Protein AF-A0A4Q4M7H9-F1 (afdb_monomer)

Organism: NCBI:txid119927

Structure (mmCIF, N/CA/C/O backbone):
data_AF-A0A4Q4M7H9-F1
#
_entry.id   AF-A0A4Q4M7H9-F1
#
loop_
_atom_site.group_PDB
_atom_site.id
_atom_site.type_symbol
_atom_site.label_atom_id
_atom_site.label_alt_id
_atom_site.label_comp_id
_atom_site.label_asym_id
_atom_site.label_entity_id
_atom_site.label_seq_id
_atom_site.pdbx_PDB_ins_code
_atom_site.Cartn_x
_atom_site.Cartn_y
_atom_site.Cartn_z
_atom_site.occupancy
_atom_site.B_iso_or_equiv
_atom_site.auth_seq_id
_atom_site.auth_comp_id
_atom_site.auth_asym_id
_atom_site.auth_atom_id
_atom_site.pdbx_PDB_model_num
ATOM 1 N N . MET A 1 1 ? -14.848 0.482 -3.440 1.00 81.19 1 MET A N 1
ATOM 2 C CA . MET A 1 1 ? -14.790 -0.965 -3.094 1.00 81.19 1 MET A CA 1
ATOM 3 C C . MET A 1 1 ? -14.720 -1.160 -1.589 1.00 81.19 1 MET A C 1
ATOM 5 O O . MET A 1 1 ? -15.387 -2.053 -1.072 1.00 81.19 1 MET A O 1
ATOM 9 N N . PHE A 1 2 ? -13.939 -0.345 -0.880 1.00 91.81 2 PHE A N 1
ATOM 10 C CA . PHE A 1 2 ? -13.778 -0.453 0.567 1.00 91.81 2 PHE A CA 1
ATOM 11 C C . PHE A 1 2 ? -15.041 -0.084 1.351 1.00 91.81 2 PHE A C 1
ATOM 13 O O . PHE A 1 2 ? -15.296 -0.697 2.386 1.00 91.81 2 PHE A O 1
ATOM 20 N N . GLU A 1 3 ? -15.877 0.820 0.830 1.00 89.62 3 GLU A N 1
ATOM 21 C CA . GLU A 1 3 ? -17.154 1.214 1.446 1.00 89.62 3 GLU A CA 1
ATOM 22 C C . GLU A 1 3 ? -18.023 0.016 1.881 1.00 89.62 3 GLU A C 1
ATOM 24 O O . GLU A 1 3 ? -18.574 0.008 2.984 1.00 89.62 3 GLU A O 1
ATOM 29 N N . SER A 1 4 ? -18.090 -1.051 1.076 1.00 93.38 4 SER A N 1
ATOM 30 C CA . SER A 1 4 ? -18.868 -2.257 1.408 1.00 93.38 4 SER A CA 1
ATOM 31 C C . SER A 1 4 ? -18.351 -3.009 2.643 1.00 93.38 4 SER A C 1
ATOM 33 O O . SER A 1 4 ? -19.098 -3.771 3.256 1.00 93.38 4 SER A O 1
ATOM 35 N N . PHE A 1 5 ? -17.092 -2.792 3.028 1.00 94.56 5 PHE A N 1
ATOM 36 C CA . PHE A 1 5 ? -16.454 -3.399 4.197 1.00 94.56 5 PHE A CA 1
ATOM 37 C C . PHE A 1 5 ? -16.463 -2.490 5.424 1.00 94.56 5 PHE A C 1
ATOM 39 O O . PHE A 1 5 ? -16.087 -2.946 6.503 1.00 94.56 5 PHE A O 1
ATOM 46 N N . LYS A 1 6 ? -16.940 -1.245 5.314 1.00 94.38 6 LYS A N 1
ATOM 47 C CA . LYS A 1 6 ? -16.965 -0.277 6.420 1.00 94.38 6 LYS A CA 1
ATOM 48 C C . LYS A 1 6 ? -17.551 -0.829 7.733 1.00 94.38 6 LYS A C 1
ATOM 50 O O . LYS A 1 6 ? -16.949 -0.581 8.776 1.00 94.38 6 LYS A O 1
ATOM 55 N N . PRO A 1 7 ? -18.634 -1.641 7.738 1.00 97.38 7 PRO A N 1
ATOM 56 C CA . PRO A 1 7 ? -19.161 -2.223 8.979 1.00 97.38 7 PRO A CA 1
ATOM 57 C C . PRO A 1 7 ? -18.195 -3.170 9.707 1.00 97.38 7 PRO A C 1
ATOM 59 O O . PRO A 1 7 ? -18.335 -3.375 10.911 1.00 97.38 7 PRO A O 1
ATOM 62 N N . VAL A 1 8 ? -17.238 -3.766 8.991 1.00 97.31 8 VAL A N 1
ATOM 63 C CA . VAL A 1 8 ? -16.273 -4.739 9.528 1.00 97.31 8 VAL A CA 1
ATOM 64 C C . VAL A 1 8 ? -14.825 -4.251 9.471 1.00 97.31 8 VAL A C 1
ATOM 66 O O . VAL A 1 8 ? -13.948 -4.929 9.999 1.00 97.31 8 VAL A O 1
ATOM 69 N N . ALA A 1 9 ? -14.557 -3.082 8.885 1.00 97.75 9 ALA A N 1
ATOM 70 C CA . ALA A 1 9 ? -13.214 -2.526 8.731 1.00 97.75 9 ALA A CA 1
ATOM 71 C C . ALA A 1 9 ? -12.435 -2.425 10.062 1.00 97.75 9 ALA A C 1
ATOM 73 O O . ALA A 1 9 ? -11.275 -2.841 10.087 1.00 97.75 9 ALA A O 1
ATOM 74 N N . PRO A 1 10 ? -13.050 -2.044 11.205 1.00 98.00 10 PRO A N 1
ATOM 75 C CA . PRO A 1 10 ? -12.358 -2.054 12.497 1.00 98.00 10 PRO A CA 1
ATOM 76 C C . PRO A 1 10 ? -11.964 -3.450 13.009 1.00 98.00 10 PRO A C 1
ATOM 78 O O . PRO A 1 10 ? -11.195 -3.553 13.959 1.00 98.00 10 PRO A O 1
ATOM 81 N N . LEU A 1 11 ? -12.489 -4.538 12.440 1.00 98.31 11 LEU A N 1
ATOM 82 C CA . LEU A 1 11 ? -12.141 -5.911 12.838 1.00 98.31 11 LEU A CA 1
ATOM 83 C C . LEU A 1 11 ? -10.958 -6.473 12.030 1.00 98.31 11 LEU A C 1
ATOM 85 O O . LEU A 1 11 ? -10.405 -7.523 12.372 1.00 98.31 11 LEU A O 1
ATOM 89 N N . ILE A 1 12 ? -10.569 -5.789 10.954 1.00 98.12 12 ILE A N 1
ATOM 90 C CA . ILE A 1 12 ? -9.543 -6.242 10.020 1.00 98.12 12 ILE A CA 1
ATOM 91 C C . ILE A 1 12 ? -8.173 -5.777 10.510 1.00 98.12 12 ILE A C 1
ATOM 93 O O . ILE A 1 12 ? -7.913 -4.589 10.650 1.00 98.12 12 ILE A O 1
ATOM 97 N N . HIS A 1 13 ? -7.288 -6.746 10.743 1.00 98.12 13 HIS A N 1
ATOM 98 C CA . HIS A 1 13 ? -5.913 -6.507 11.193 1.00 98.12 13 HIS A CA 1
ATOM 99 C C . HIS A 1 13 ? -4.887 -6.598 10.059 1.00 98.12 13 HIS A C 1
ATOM 101 O O . HIS A 1 13 ? -3.781 -6.085 10.189 1.00 98.12 13 HIS A O 1
ATOM 107 N N . ARG A 1 14 ? -5.245 -7.255 8.954 1.00 98.25 14 ARG A N 1
ATOM 108 C CA . ARG A 1 14 ? -4.446 -7.347 7.734 1.00 98.25 14 ARG A CA 1
ATOM 109 C C . ARG A 1 14 ? -5.379 -7.127 6.556 1.00 98.25 14 ARG A C 1
ATOM 111 O O . ARG A 1 14 ? -6.292 -7.926 6.346 1.00 98.25 14 ARG A O 1
ATOM 118 N N . LEU A 1 15 ? -5.147 -6.058 5.809 1.00 97.94 15 LEU A N 1
ATOM 119 C CA . LEU A 1 15 ? -5.880 -5.763 4.585 1.00 97.94 15 LEU A CA 1
ATOM 120 C C . LEU A 1 15 ? -4.999 -6.149 3.395 1.00 97.94 15 LEU A C 1
ATOM 122 O O . LEU A 1 15 ? -3.841 -5.756 3.342 1.00 97.94 15 LEU A O 1
ATOM 126 N N . LYS A 1 16 ? -5.533 -6.923 2.446 1.00 98.00 16 LYS A N 1
ATOM 127 C CA . LYS A 1 16 ? -4.865 -7.216 1.172 1.00 98.00 16 LYS A CA 1
ATOM 128 C C . LYS A 1 16 ? -5.801 -6.893 0.018 1.00 98.00 16 LYS A C 1
ATOM 130 O O . LYS A 1 16 ? -6.946 -7.342 0.037 1.00 98.00 16 LYS A O 1
ATOM 135 N N . PHE A 1 17 ? -5.321 -6.161 -0.981 1.00 97.25 17 PHE A N 1
ATOM 136 C CA . PHE A 1 17 ? -6.092 -5.848 -2.183 1.00 97.25 17 PHE A CA 1
ATOM 137 C C . PHE A 1 17 ? -5.196 -5.724 -3.417 1.00 97.25 17 PHE A C 1
ATOM 139 O O . PHE A 1 17 ? -3.983 -5.566 -3.314 1.00 97.25 17 PHE A O 1
ATOM 146 N N . ALA A 1 18 ? -5.816 -5.823 -4.591 1.00 97.50 18 ALA A N 1
ATOM 147 C CA . ALA A 1 18 ? -5.178 -5.580 -5.877 1.00 97.50 18 ALA A CA 1
ATOM 148 C C . ALA A 1 18 ? -5.842 -4.375 -6.543 1.00 97.50 18 ALA A C 1
ATOM 150 O O . ALA A 1 18 ? -7.078 -4.289 -6.547 1.00 97.50 18 ALA A O 1
ATOM 151 N N . ARG A 1 19 ? -5.048 -3.441 -7.073 1.00 96.81 19 ARG A N 1
ATOM 152 C CA . ARG A 1 19 ? -5.577 -2.218 -7.685 1.00 96.81 19 ARG A CA 1
ATOM 153 C C . ARG A 1 19 ? -4.601 -1.576 -8.657 1.00 96.81 19 ARG A C 1
ATOM 155 O O . ARG A 1 19 ? -3.404 -1.735 -8.496 1.00 96.81 19 ARG A O 1
ATOM 162 N N . GLU A 1 20 ? -5.130 -0.848 -9.635 1.00 97.19 20 GLU A N 1
ATOM 163 C CA . GLU A 1 20 ? -4.357 0.129 -10.409 1.00 97.19 20 GLU A CA 1
ATOM 164 C C . GLU A 1 20 ? -4.148 1.366 -9.524 1.00 97.19 20 GLU A C 1
ATOM 166 O O . GLU A 1 20 ? -5.111 2.081 -9.229 1.00 97.19 20 GLU A O 1
ATOM 171 N N . MET A 1 21 ? -2.929 1.574 -9.033 1.00 95.12 21 MET A N 1
ATOM 172 C CA . MET A 1 21 ? -2.623 2.592 -8.021 1.00 95.12 21 MET A CA 1
ATOM 173 C C . MET A 1 21 ? -2.680 4.014 -8.583 1.00 95.12 21 MET A C 1
ATOM 175 O O . MET A 1 21 ? -3.098 4.929 -7.878 1.00 95.12 21 MET A O 1
ATOM 179 N N . GLN A 1 22 ? -2.328 4.192 -9.856 1.00 93.94 22 GLN A N 1
ATOM 180 C CA . GLN A 1 22 ? -2.361 5.480 -10.558 1.00 93.94 22 GLN A CA 1
ATOM 181 C C . GLN A 1 22 ? -3.687 5.711 -11.294 1.00 93.94 22 GLN A C 1
ATOM 183 O O . GLN A 1 22 ? -3.853 6.697 -12.012 1.00 93.94 22 GLN A O 1
ATOM 188 N N . SER A 1 23 ? -4.673 4.823 -11.123 1.00 96.12 23 SER A N 1
ATOM 189 C CA . SER A 1 23 ? -6.026 5.092 -11.601 1.00 96.12 23 SER A CA 1
ATOM 190 C C . SER A 1 23 ? -6.579 6.328 -10.894 1.00 96.12 23 SER A C 1
ATOM 192 O O . SER A 1 23 ? -6.720 6.328 -9.672 1.00 96.12 23 SER A O 1
ATOM 194 N N . GLU A 1 24 ? -6.967 7.347 -11.664 1.00 93.25 24 GLU A N 1
ATOM 195 C CA . GLU A 1 24 ? -7.537 8.616 -11.175 1.00 93.25 24 GLU A CA 1
ATOM 196 C C . GLU A 1 24 ? -8.582 8.427 -10.065 1.00 93.25 24 GLU A C 1
ATOM 198 O O . GLU A 1 24 ? -8.586 9.124 -9.048 1.00 93.25 24 GLU A O 1
ATOM 203 N N . PHE A 1 25 ? -9.477 7.448 -10.236 1.00 92.56 25 PHE A N 1
ATOM 204 C CA . PHE A 1 25 ? -10.519 7.178 -9.252 1.00 92.56 25 PHE A CA 1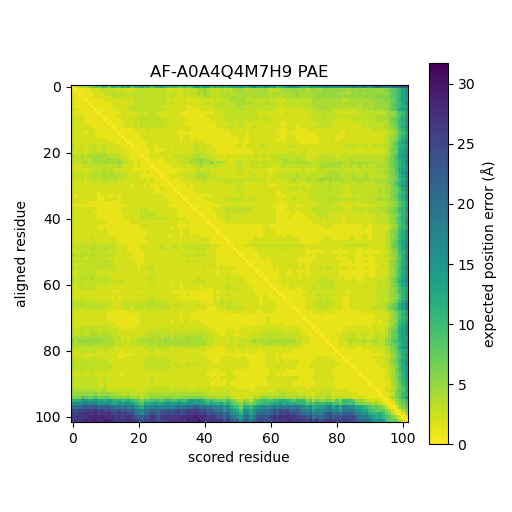
ATOM 205 C C . PHE A 1 25 ? -9.953 6.619 -7.943 1.00 92.56 25 PHE A C 1
ATOM 207 O O . PHE A 1 25 ? -10.381 7.032 -6.860 1.00 92.56 25 PHE A O 1
ATOM 214 N N . PHE A 1 26 ? -8.997 5.691 -8.025 1.00 93.31 26 PHE A N 1
ATOM 215 C CA . PHE A 1 26 ? -8.383 5.132 -6.829 1.00 93.31 26 PHE A CA 1
ATOM 216 C C . PHE A 1 26 ? -7.551 6.184 -6.100 1.00 93.31 26 PHE A C 1
ATOM 218 O O . PHE A 1 26 ? -7.810 6.462 -4.926 1.00 93.31 26 PHE A O 1
ATOM 225 N N . TYR A 1 27 ? -6.641 6.815 -6.839 1.00 92.62 27 TYR A N 1
ATOM 226 C CA . TYR A 1 27 ? -5.660 7.773 -6.349 1.00 92.62 27 TYR A CA 1
ATOM 227 C C . TYR A 1 27 ? -6.307 8.977 -5.642 1.00 92.62 27 TYR A C 1
ATOM 229 O O . TYR A 1 27 ? -5.857 9.418 -4.584 1.00 92.62 27 TYR A O 1
ATOM 237 N N . HIS A 1 28 ? -7.426 9.492 -6.166 1.00 94.12 28 HIS A N 1
ATOM 238 C CA . HIS A 1 28 ? -8.077 10.675 -5.589 1.00 94.12 28 HIS A CA 1
ATOM 239 C C . HIS A 1 28 ? -9.253 10.390 -4.651 1.00 94.12 28 HIS A C 1
ATOM 241 O O . HIS A 1 28 ? -9.580 11.250 -3.822 1.00 94.12 28 HIS A O 1
ATOM 247 N N . SER A 1 29 ? -9.904 9.230 -4.773 1.00 93.38 29 SER A N 1
ATOM 248 C CA . SER A 1 29 ? -11.163 8.958 -4.064 1.00 93.38 29 SER A CA 1
ATOM 249 C C . SER A 1 29 ? -11.099 7.691 -3.223 1.00 93.38 29 SER A C 1
ATOM 251 O O . SER A 1 29 ? -11.208 7.768 -2.000 1.00 93.38 29 SER A O 1
ATOM 253 N N . GLU A 1 30 ? -10.914 6.532 -3.852 1.00 94.19 30 GLU A N 1
ATOM 254 C CA . GLU A 1 30 ? -11.070 5.241 -3.173 1.00 94.19 30 GLU A CA 1
ATOM 255 C C . GLU A 1 30 ? -10.011 5.001 -2.091 1.00 94.19 30 GLU A C 1
ATOM 257 O O . GLU A 1 30 ? -10.336 4.444 -1.043 1.00 94.19 30 GLU A O 1
ATOM 262 N N . VAL A 1 31 ? -8.771 5.468 -2.286 1.00 94.94 31 VAL A N 1
ATOM 263 C CA . VAL A 1 31 ? -7.693 5.314 -1.292 1.00 94.94 31 VAL A CA 1
ATOM 264 C C . VAL A 1 31 ? -8.043 5.962 0.052 1.00 94.94 31 VAL A C 1
ATOM 266 O O . VAL A 1 31 ? -7.648 5.469 1.105 1.00 94.94 31 VAL A O 1
ATOM 269 N N . ARG A 1 32 ? -8.881 7.009 0.060 1.00 94.81 32 ARG A N 1
ATOM 270 C CA . ARG A 1 32 ? -9.335 7.654 1.304 1.00 94.81 32 ARG A CA 1
ATOM 271 C C . ARG A 1 32 ? -10.204 6.735 2.153 1.00 94.81 32 ARG A C 1
ATOM 273 O O . ARG A 1 32 ? -10.244 6.902 3.365 1.00 94.81 32 ARG A O 1
ATOM 280 N N . GLU A 1 33 ? -10.890 5.765 1.555 1.00 95.94 33 GLU A N 1
ATOM 281 C CA . GLU A 1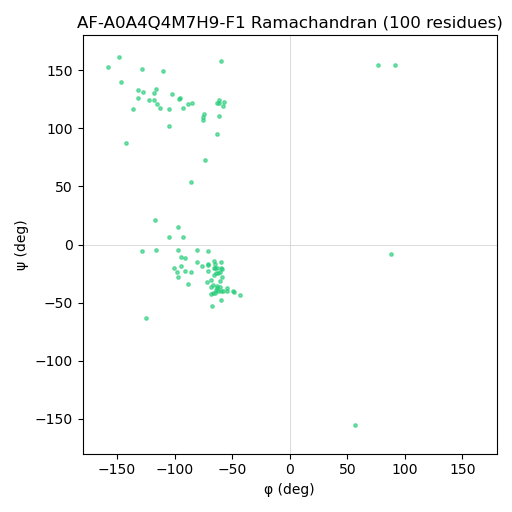 33 ? -11.707 4.793 2.291 1.00 95.94 33 GLU A CA 1
ATOM 282 C C . GLU A 1 33 ? -10.841 3.793 3.081 1.00 95.94 33 GLU A C 1
ATOM 284 O O . GLU A 1 33 ? -11.321 3.189 4.040 1.00 95.94 33 GLU A O 1
ATOM 289 N N . VAL A 1 34 ? -9.546 3.661 2.755 1.00 96.12 34 VAL A N 1
ATOM 290 C CA . VAL A 1 34 ? -8.597 2.820 3.507 1.00 96.12 34 VAL A CA 1
ATOM 291 C C . VAL A 1 34 ? -8.460 3.288 4.965 1.00 96.12 34 VAL A C 1
ATOM 293 O O . VAL A 1 34 ? -8.186 2.480 5.850 1.00 96.12 34 VAL A O 1
ATOM 296 N N . GLN A 1 35 ? -8.749 4.559 5.264 1.00 95.50 35 GLN A N 1
ATOM 297 C CA . GLN A 1 35 ? -8.723 5.089 6.633 1.00 95.50 35 GLN A CA 1
ATOM 298 C C . GLN A 1 35 ? -9.748 4.427 7.577 1.00 95.50 35 GLN A C 1
ATOM 300 O O . GLN A 1 35 ? -9.584 4.491 8.793 1.00 95.50 35 GLN A O 1
ATOM 305 N N . ASP A 1 36 ? -10.795 3.778 7.045 1.00 97.25 36 ASP A N 1
ATOM 306 C CA . ASP A 1 36 ? -11.802 3.086 7.862 1.00 97.25 36 ASP A CA 1
ATOM 307 C C . ASP A 1 36 ? -11.238 1.798 8.515 1.00 97.25 36 ASP A C 1
ATOM 309 O O . ASP A 1 36 ? -11.799 1.289 9.490 1.00 97.25 36 ASP A O 1
ATOM 313 N N . PHE A 1 37 ? -10.101 1.277 8.033 1.00 97.88 37 PHE A N 1
ATOM 314 C CA . PHE A 1 37 ? -9.427 0.081 8.559 1.00 97.88 37 PHE A CA 1
ATOM 315 C C . PHE A 1 37 ? -8.494 0.424 9.731 1.00 97.88 37 PHE A C 1
ATOM 317 O O . PHE A 1 37 ? -7.312 0.088 9.736 1.00 97.88 37 PHE A O 1
ATOM 324 N N . VAL A 1 38 ? -9.034 1.096 10.748 1.00 97.69 38 VAL A N 1
ATOM 325 C CA . VAL A 1 38 ? -8.274 1.706 11.860 1.00 97.69 38 VAL A CA 1
ATOM 326 C C . VAL A 1 38 ? -7.410 0.740 12.683 1.00 97.69 38 VAL A C 1
ATOM 328 O O . VAL A 1 38 ? -6.482 1.176 13.353 1.00 97.69 38 VAL A O 1
ATOM 331 N N . ASN A 1 39 ? -7.712 -0.561 12.651 1.00 98.31 39 ASN A N 1
ATOM 332 C CA . ASN A 1 39 ? -6.960 -1.599 13.365 1.00 98.31 39 ASN A CA 1
ATOM 333 C C . ASN A 1 39 ? -6.059 -2.433 12.439 1.00 98.31 39 ASN A C 1
ATOM 335 O O . ASN A 1 39 ? -5.464 -3.419 12.891 1.00 98.31 39 ASN A O 1
ATOM 339 N N . ALA A 1 40 ? -5.950 -2.059 11.158 1.00 98.38 40 ALA A N 1
ATOM 340 C CA . ALA A 1 40 ? -5.026 -2.698 10.237 1.00 98.38 40 ALA A CA 1
ATOM 341 C C . ALA A 1 40 ? -3.592 -2.466 10.718 1.00 98.38 40 ALA A C 1
ATOM 343 O O . ALA A 1 40 ? -3.139 -1.337 10.874 1.00 98.38 40 ALA A O 1
ATOM 344 N N . LYS A 1 41 ? -2.881 -3.564 10.954 1.00 98.44 41 LYS A N 1
ATOM 345 C CA . LYS A 1 41 ? -1.462 -3.582 11.309 1.00 98.44 41 LYS A CA 1
ATOM 346 C C . LYS A 1 41 ? -0.576 -3.686 10.082 1.00 98.44 41 LYS A C 1
ATOM 348 O O . LYS A 1 41 ? 0.580 -3.316 10.157 1.00 98.44 41 LYS A O 1
ATOM 353 N N . GLU A 1 42 ? -1.122 -4.202 8.985 1.00 98.56 42 GLU A N 1
ATOM 354 C CA . GLU A 1 42 ? -0.425 -4.384 7.719 1.00 98.56 42 GLU A CA 1
ATOM 355 C C . GLU A 1 42 ? -1.404 -4.183 6.559 1.00 98.56 42 GLU A C 1
ATOM 357 O O . GLU A 1 42 ? -2.546 -4.673 6.603 1.00 98.56 42 GLU A O 1
ATOM 362 N N . ILE A 1 43 ? -0.935 -3.519 5.505 1.00 98.56 43 ILE A N 1
ATOM 363 C CA . ILE A 1 43 ? -1.663 -3.347 4.248 1.00 98.56 43 ILE A CA 1
ATOM 364 C C . ILE A 1 43 ? -0.815 -3.914 3.115 1.00 98.56 43 ILE A C 1
ATOM 366 O O . ILE A 1 43 ? 0.323 -3.512 2.930 1.00 98.56 43 ILE A O 1
ATOM 370 N N . TRP A 1 44 ? -1.378 -4.851 2.359 1.00 98.62 44 TRP A N 1
ATOM 371 C CA . TRP A 1 44 ? -0.701 -5.569 1.284 1.00 98.62 44 TRP A CA 1
ATOM 372 C C . TRP A 1 44 ? -1.354 -5.244 -0.057 1.00 98.62 44 TRP A C 1
ATOM 374 O O . TRP A 1 44 ? -2.540 -5.511 -0.265 1.00 98.62 44 TRP A O 1
ATOM 384 N N . ILE A 1 45 ? -0.574 -4.700 -0.976 1.00 98.44 45 ILE A N 1
ATOM 385 C CA . ILE A 1 45 ? -1.036 -4.128 -2.234 1.00 98.44 45 ILE A CA 1
ATOM 386 C C . ILE A 1 45 ? -0.420 -4.917 -3.383 1.00 98.44 45 ILE A C 1
ATOM 388 O O . ILE A 1 45 ? 0.786 -5.143 -3.414 1.00 98.44 45 ILE A O 1
ATOM 392 N N . VAL A 1 46 ? -1.253 -5.334 -4.331 1.00 98.56 46 VAL A N 1
ATOM 393 C CA . VAL A 1 46 ? -0.813 -5.832 -5.641 1.00 98.56 46 VAL A CA 1
ATOM 394 C C . VAL A 1 46 ? -1.109 -4.731 -6.673 1.00 98.56 46 VAL A C 1
ATOM 396 O O . VAL A 1 46 ? -2.283 -4.569 -7.028 1.00 98.56 46 VAL A O 1
ATOM 399 N N . PRO A 1 47 ? -0.109 -3.947 -7.119 1.00 97.56 47 PRO A N 1
ATOM 400 C CA . PRO A 1 47 ? -0.301 -2.885 -8.101 1.00 97.56 47 PRO A CA 1
ATOM 401 C C . PRO A 1 47 ? -0.486 -3.475 -9.502 1.00 97.56 47 PRO A C 1
ATOM 403 O O . PRO A 1 47 ? 0.425 -4.078 -10.065 1.00 97.56 47 PRO A O 1
ATOM 406 N N . LEU A 1 48 ? -1.683 -3.335 -10.067 1.00 97.31 48 LEU A N 1
ATOM 407 C CA . LEU A 1 48 ? -2.044 -3.914 -11.369 1.00 97.31 48 LEU A CA 1
ATOM 408 C C . LEU A 1 48 ? -1.457 -3.140 -12.558 1.00 97.31 48 LEU A C 1
ATOM 410 O O . LEU A 1 48 ? -1.367 -3.677 -13.658 1.00 97.31 48 LEU A O 1
ATOM 414 N N . ASP A 1 49 ? -1.046 -1.899 -12.325 1.00 95.69 49 ASP A N 1
ATOM 415 C CA . ASP A 1 49 ? -0.373 -0.990 -13.252 1.00 95.69 49 ASP A CA 1
ATOM 416 C C . ASP A 1 49 ? 1.161 -0.986 -13.080 1.00 95.69 49 ASP A C 1
ATOM 418 O O . ASP A 1 49 ? 1.854 -0.141 -13.646 1.00 95.69 49 ASP A O 1
ATOM 422 N N . GLY A 1 50 ? 1.693 -1.991 -12.371 1.00 95.81 50 GLY A N 1
ATOM 423 C CA . GLY A 1 50 ? 3.124 -2.251 -12.205 1.00 95.81 50 GLY A CA 1
ATOM 424 C C . GLY A 1 50 ? 3.729 -1.568 -10.980 1.00 95.81 50 GLY A C 1
ATOM 425 O O . GLY A 1 50 ? 3.240 -0.551 -10.522 1.00 95.81 50 GLY A O 1
ATOM 426 N N . LEU A 1 51 ? 4.826 -2.108 -10.441 1.00 96.88 51 LEU A N 1
ATOM 427 C CA . LEU A 1 51 ? 5.404 -1.646 -9.166 1.00 96.88 51 LEU A CA 1
ATOM 428 C C . LEU A 1 51 ? 5.709 -0.143 -9.114 1.00 96.88 51 LEU A C 1
ATOM 430 O O . LEU A 1 51 ? 5.481 0.477 -8.080 1.00 96.88 51 LEU A O 1
ATOM 434 N N . ASN A 1 52 ? 6.166 0.449 -10.223 1.00 95.94 52 ASN A N 1
ATOM 435 C CA . ASN A 1 52 ? 6.483 1.878 -10.292 1.00 95.94 52 ASN A CA 1
ATOM 436 C C . ASN A 1 52 ? 5.276 2.785 -9.973 1.00 95.94 52 ASN A C 1
ATOM 438 O O . ASN A 1 52 ? 5.452 3.936 -9.592 1.00 95.94 52 ASN A O 1
ATOM 442 N N . SER A 1 53 ? 4.045 2.270 -10.076 1.00 95.88 53 SER A N 1
ATOM 443 C CA . SER A 1 53 ? 2.821 2.980 -9.692 1.00 95.88 53 SER A CA 1
ATOM 444 C C . SER A 1 53 ? 2.732 3.284 -8.189 1.00 95.88 53 SER A C 1
ATOM 446 O O . SER A 1 53 ? 1.872 4.063 -7.781 1.00 95.88 53 SER A O 1
ATOM 448 N N . CYS A 1 54 ? 3.543 2.614 -7.363 1.00 96.56 54 CYS A N 1
ATOM 449 C CA . CYS A 1 54 ? 3.549 2.741 -5.906 1.00 96.56 54 CYS A CA 1
ATOM 450 C C . CYS A 1 54 ? 4.578 3.746 -5.377 1.00 96.56 54 CYS A C 1
ATOM 452 O O . CYS A 1 54 ? 4.549 4.039 -4.185 1.00 96.56 54 CYS A O 1
ATOM 454 N N . VAL A 1 55 ? 5.497 4.240 -6.212 1.00 96.44 55 VAL A N 1
ATOM 455 C CA . VAL A 1 55 ? 6.541 5.179 -5.774 1.00 96.44 55 VAL A CA 1
ATOM 456 C C . VAL A 1 55 ? 5.887 6.459 -5.249 1.00 96.44 55 VAL A C 1
ATOM 458 O O . VAL A 1 55 ? 5.093 7.076 -5.955 1.00 96.44 55 VAL A O 1
ATOM 461 N N . GLY A 1 56 ? 6.197 6.838 -4.006 1.00 96.12 56 GLY A N 1
ATOM 462 C CA . GLY A 1 56 ? 5.631 8.009 -3.331 1.00 96.12 56 GLY A CA 1
ATOM 463 C C . GLY A 1 56 ? 4.325 7.742 -2.576 1.00 96.12 56 GLY A C 1
ATOM 464 O O . GLY A 1 56 ? 3.879 8.599 -1.809 1.00 96.12 56 GLY A O 1
ATOM 465 N N . ALA A 1 57 ? 3.720 6.558 -2.716 1.00 96.38 57 ALA A N 1
ATOM 466 C CA . ALA A 1 57 ? 2.408 6.270 -2.140 1.00 96.38 57 ALA A CA 1
ATOM 467 C C . ALA A 1 57 ? 2.379 6.393 -0.605 1.00 96.38 57 ALA A C 1
ATOM 469 O O . ALA A 1 57 ? 1.343 6.763 -0.041 1.00 96.38 57 ALA A O 1
ATOM 470 N N . THR A 1 58 ? 3.482 6.110 0.098 1.00 97.31 58 THR A N 1
ATOM 471 C CA . THR A 1 58 ? 3.562 6.295 1.560 1.00 97.31 58 THR A CA 1
ATOM 472 C C . THR A 1 58 ? 3.602 7.753 2.010 1.00 97.31 58 THR A C 1
ATOM 474 O O . THR A 1 58 ? 3.212 8.030 3.146 1.00 97.31 58 THR A O 1
ATOM 477 N N . GLU A 1 59 ? 4.020 8.677 1.147 1.00 96.62 59 GLU A N 1
ATOM 478 C CA . GLU A 1 59 ? 4.069 10.115 1.439 1.00 96.62 59 GLU A CA 1
ATOM 479 C C . GLU A 1 59 ? 2.818 10.849 0.909 1.00 96.62 59 GLU A C 1
ATOM 481 O O . GLU A 1 59 ? 2.371 11.839 1.493 1.00 96.62 59 GLU A O 1
ATOM 486 N N . GLU A 1 60 ? 2.196 10.341 -0.158 1.00 95.75 60 GLU A N 1
ATOM 487 C CA . GLU A 1 60 ? 1.017 10.941 -0.801 1.00 95.75 60 GLU A CA 1
ATOM 488 C C . GLU A 1 60 ? -0.320 10.531 -0.164 1.00 95.75 60 GLU A C 1
ATOM 490 O O . GLU A 1 60 ? -1.331 11.236 -0.299 1.00 95.75 60 GLU A O 1
ATOM 495 N N . HIS A 1 61 ? -0.361 9.388 0.524 1.00 95.81 61 HIS A N 1
ATOM 496 C CA . HIS A 1 61 ? -1.593 8.818 1.067 1.00 95.81 61 HIS A CA 1
ATOM 497 C C . HIS A 1 61 ? -1.486 8.466 2.550 1.00 95.81 61 HIS A C 1
ATOM 499 O O . HIS A 1 61 ? -0.434 8.121 3.081 1.00 95.81 61 HIS A O 1
ATOM 505 N N . TYR A 1 62 ? -2.629 8.530 3.238 1.00 95.88 62 TYR A N 1
ATOM 506 C CA . TYR A 1 62 ? -2.719 8.117 4.633 1.00 95.88 62 TYR A CA 1
ATOM 507 C C . TYR A 1 62 ? -2.947 6.608 4.746 1.00 95.88 62 TYR A C 1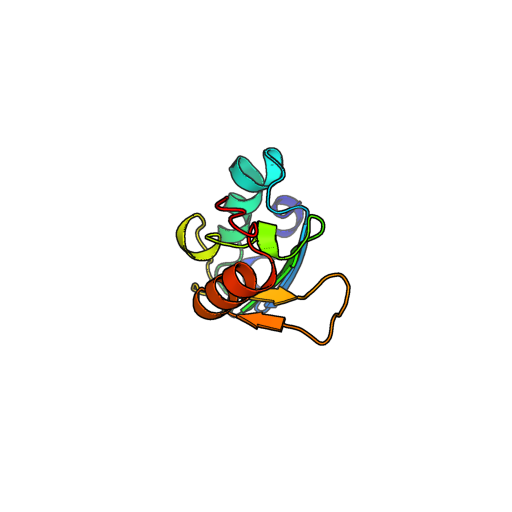
ATOM 509 O O . TYR A 1 62 ? -3.973 6.090 4.300 1.00 95.88 62 TYR A O 1
ATOM 517 N N . TRP A 1 63 ? -2.031 5.928 5.434 1.00 97.25 63 TRP A N 1
ATOM 518 C CA . TRP A 1 63 ? -2.111 4.499 5.723 1.00 97.25 63 TRP A CA 1
ATOM 519 C C . TRP A 1 63 ? -2.318 4.272 7.230 1.00 97.25 63 TRP A C 1
ATOM 521 O O . TRP A 1 63 ? -1.433 4.615 8.019 1.00 97.25 63 TRP A O 1
ATOM 531 N N . PRO A 1 64 ? -3.444 3.676 7.676 1.00 97.25 64 PRO A N 1
ATOM 532 C CA . PRO A 1 64 ? -3.742 3.512 9.105 1.00 97.25 64 PRO A CA 1
ATOM 533 C C . PRO A 1 64 ? -2.764 2.575 9.832 1.00 97.25 64 PRO A C 1
ATOM 535 O O . PRO A 1 64 ? -2.618 2.670 11.048 1.00 97.25 64 PRO A O 1
ATOM 538 N N . CYS A 1 65 ? -2.058 1.709 9.099 1.00 98.19 65 CYS A N 1
ATOM 539 C CA . CYS A 1 65 ? -1.010 0.841 9.636 1.00 98.19 65 CYS A CA 1
ATOM 540 C C . CYS A 1 65 ? 0.346 1.547 9.829 1.00 98.19 65 CYS A C 1
ATOM 542 O O . CYS A 1 65 ? 1.281 0.938 10.349 1.00 98.19 65 CYS A O 1
ATOM 544 N N . GLY A 1 66 ? 0.474 2.812 9.413 1.00 97.56 66 GLY A N 1
ATOM 545 C CA . GLY A 1 66 ? 1.759 3.496 9.285 1.00 97.56 66 GLY A CA 1
ATOM 546 C C . GLY A 1 66 ? 2.524 3.059 8.032 1.00 97.56 66 GLY A C 1
ATOM 547 O O . GLY A 1 66 ? 2.324 1.956 7.518 1.00 97.56 66 GLY A O 1
ATOM 548 N N . LYS A 1 67 ? 3.401 3.942 7.541 1.00 96.62 67 LYS A N 1
ATOM 549 C CA . LYS A 1 67 ? 4.110 3.754 6.269 1.00 96.62 67 LYS A CA 1
ATOM 550 C C . LYS A 1 67 ? 4.992 2.506 6.223 1.00 96.62 67 LYS A C 1
ATOM 552 O O . LYS A 1 67 ? 4.988 1.802 5.224 1.00 96.62 67 LYS A O 1
ATOM 557 N N . ASP A 1 68 ? 5.635 2.163 7.337 1.00 97.31 68 ASP A N 1
ATOM 558 C CA . ASP A 1 68 ? 6.537 1.005 7.430 1.00 97.31 68 ASP A CA 1
ATOM 559 C C . ASP A 1 68 ? 5.802 -0.350 7.382 1.00 97.31 68 ASP A C 1
ATOM 561 O O . ASP A 1 68 ? 6.438 -1.400 7.364 1.00 97.31 68 ASP A O 1
ATOM 565 N N . ASN A 1 69 ? 4.462 -0.347 7.373 1.00 98.44 69 ASN A N 1
ATOM 566 C CA . ASN A 1 69 ? 3.633 -1.553 7.304 1.00 98.44 69 ASN A CA 1
ATOM 567 C C . ASN A 1 69 ? 2.776 -1.623 6.027 1.00 98.44 69 ASN A C 1
ATOM 569 O O . ASN A 1 69 ? 1.762 -2.333 5.990 1.00 98.44 69 ASN A O 1
ATOM 573 N N . VAL A 1 70 ? 3.169 -0.881 4.990 1.00 98.62 70 VAL A N 1
ATOM 574 C CA . VAL A 1 70 ? 2.620 -1.006 3.636 1.00 98.62 70 VAL A CA 1
ATOM 575 C C . VAL A 1 70 ? 3.529 -1.931 2.829 1.00 98.62 70 VAL A C 1
ATOM 577 O O . VAL A 1 70 ? 4.736 -1.723 2.768 1.00 98.62 70 VAL A O 1
ATOM 580 N N . PHE A 1 71 ? 2.956 -2.971 2.231 1.00 98.75 71 PHE A N 1
ATOM 581 C CA . PHE A 1 71 ? 3.667 -4.013 1.496 1.00 98.75 71 PHE A CA 1
ATOM 582 C C . PHE A 1 71 ? 3.223 -4.000 0.035 1.00 98.75 71 PHE A C 1
ATOM 584 O O . PHE A 1 71 ? 2.036 -4.168 -0.246 1.00 98.75 71 PHE A O 1
ATOM 591 N N . TYR A 1 72 ? 4.165 -3.877 -0.892 1.00 98.62 72 TYR A N 1
ATOM 592 C CA . TYR A 1 72 ? 3.923 -3.920 -2.332 1.00 98.62 72 TYR A CA 1
ATOM 593 C C . TYR A 1 72 ? 4.392 -5.262 -2.886 1.00 98.62 72 TYR A C 1
ATOM 595 O O . TYR A 1 72 ? 5.570 -5.601 -2.801 1.00 98.62 72 TYR A O 1
ATOM 603 N N . ILE A 1 73 ? 3.465 -6.048 -3.422 1.00 98.62 73 ILE A N 1
ATOM 604 C CA . ILE A 1 73 ? 3.731 -7.372 -3.988 1.00 98.62 73 ILE A CA 1
ATOM 605 C C . I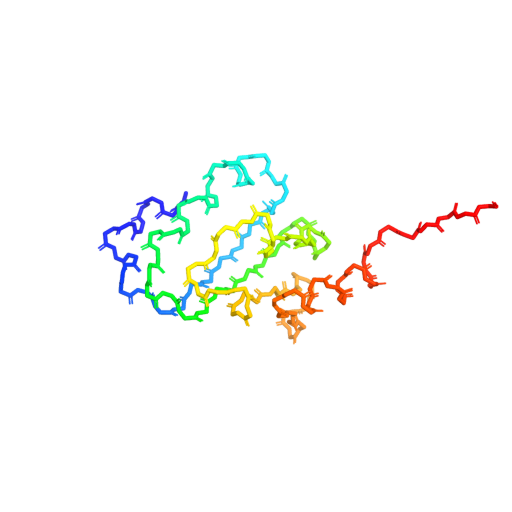LE A 1 73 ? 3.905 -7.214 -5.494 1.00 98.62 73 ILE A C 1
ATOM 607 O O . ILE A 1 73 ? 2.997 -6.717 -6.155 1.00 98.62 73 ILE A O 1
ATOM 611 N N . ASP A 1 74 ? 5.027 -7.679 -6.037 1.00 97.50 74 ASP A N 1
ATOM 612 C CA . ASP A 1 74 ? 5.260 -7.701 -7.482 1.00 97.50 74 ASP A CA 1
ATOM 613 C C . ASP A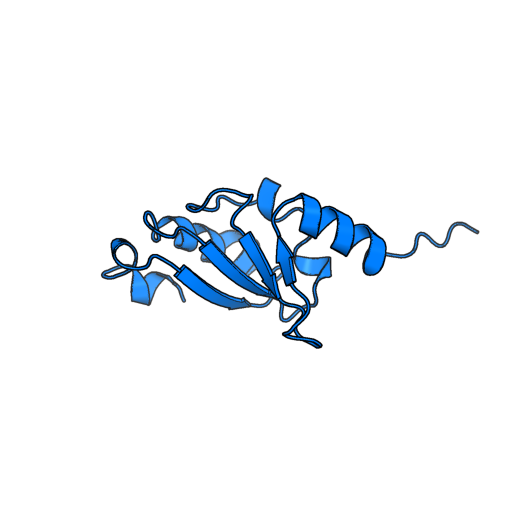 1 74 ? 4.154 -8.530 -8.180 1.00 97.50 74 ASP A C 1
ATOM 615 O O . ASP A 1 74 ? 3.993 -9.719 -7.868 1.00 97.50 74 ASP A O 1
ATOM 619 N N . PRO A 1 75 ? 3.358 -7.930 -9.090 1.00 96.25 75 PRO A N 1
ATOM 620 C CA . PRO A 1 75 ? 2.265 -8.628 -9.765 1.00 96.25 75 PRO A CA 1
ATOM 621 C C . PRO A 1 75 ? 2.753 -9.783 -10.655 1.00 96.25 75 PRO A C 1
ATOM 623 O O . PRO A 1 75 ? 1.998 -10.737 -10.861 1.00 96.25 75 PRO A O 1
ATOM 626 N N . ASP A 1 76 ? 4.004 -9.735 -11.126 1.00 95.62 76 ASP A N 1
ATOM 627 C CA . ASP A 1 76 ? 4.616 -10.756 -11.985 1.00 95.62 76 ASP A CA 1
ATOM 628 C C . ASP A 1 76 ? 5.424 -11.794 -11.186 1.00 95.62 76 ASP A C 1
ATOM 630 O O . ASP A 1 76 ? 5.694 -12.896 -11.675 1.00 95.62 76 ASP A O 1
ATOM 634 N N . ASN A 1 77 ? 5.796 -11.477 -9.941 1.00 96.25 77 ASN A N 1
ATOM 635 C CA . ASN A 1 77 ? 6.514 -12.380 -9.044 1.00 96.25 77 ASN A CA 1
ATOM 636 C C . ASN A 1 77 ? 6.039 -12.243 -7.582 1.00 96.25 77 ASN A C 1
ATOM 638 O O . ASN A 1 77 ? 6.675 -11.543 -6.798 1.00 96.25 77 ASN A O 1
ATOM 642 N N . PRO A 1 78 ? 4.992 -12.975 -7.159 1.00 93.69 78 PRO A N 1
ATOM 643 C CA . PRO A 1 78 ? 4.382 -12.817 -5.833 1.00 93.69 78 PRO A CA 1
ATOM 644 C C . PRO A 1 78 ? 5.299 -13.065 -4.622 1.00 93.69 78 PRO A C 1
ATOM 646 O O . PRO A 1 78 ? 4.925 -12.715 -3.504 1.00 93.69 78 PRO A O 1
ATOM 649 N N . GLU A 1 79 ? 6.467 -13.682 -4.825 1.00 96.75 79 GLU A N 1
ATOM 650 C CA . GLU A 1 79 ? 7.489 -13.882 -3.787 1.00 96.75 79 GLU A CA 1
ATOM 651 C C . GLU A 1 79 ? 8.355 -12.630 -3.563 1.00 96.75 79 GLU A C 1
ATOM 653 O O . GLU A 1 79 ? 9.066 -12.532 -2.563 1.00 96.75 79 GLU A O 1
ATOM 658 N N . ARG A 1 80 ? 8.315 -11.662 -4.486 1.00 97.38 80 ARG A N 1
ATOM 659 C CA . ARG A 1 80 ? 9.014 -10.383 -4.369 1.00 97.38 80 ARG A CA 1
ATOM 660 C C . ARG A 1 80 ? 8.085 -9.351 -3.736 1.00 97.38 80 ARG A C 1
ATOM 662 O O . ARG A 1 80 ? 7.042 -9.005 -4.290 1.00 97.38 80 ARG A O 1
ATOM 669 N N . VAL A 1 81 ? 8.489 -8.859 -2.569 1.00 98.38 81 VAL A N 1
ATOM 670 C CA . VAL A 1 81 ? 7.723 -7.906 -1.764 1.00 98.38 81 VAL A CA 1
ATOM 671 C C . VAL A 1 81 ? 8.629 -6.762 -1.329 1.00 98.38 81 VAL A C 1
ATOM 673 O O . VAL A 1 81 ? 9.717 -7.005 -0.814 1.00 98.38 81 VAL A O 1
ATOM 676 N N . PHE A 1 82 ? 8.144 -5.538 -1.502 1.00 98.50 82 PHE A N 1
ATOM 677 C CA . PHE A 1 82 ? 8.781 -4.294 -1.074 1.00 98.50 82 PHE A CA 1
ATOM 678 C C . PHE A 1 82 ? 7.985 -3.691 0.083 1.00 98.50 82 PHE A C 1
ATOM 680 O O . PHE A 1 82 ? 6.772 -3.900 0.162 1.00 98.50 82 PHE A O 1
ATOM 687 N N . VAL A 1 83 ? 8.643 -2.976 0.997 1.00 98.56 83 VAL A N 1
ATOM 688 C CA . VAL A 1 83 ? 8.008 -2.524 2.244 1.00 98.56 83 VAL A CA 1
ATOM 689 C C . VAL A 1 83 ? 8.273 -1.048 2.502 1.00 98.56 83 VAL A C 1
ATOM 691 O O . VAL A 1 83 ? 9.424 -0.629 2.571 1.00 98.56 83 VAL A O 1
ATOM 694 N N . GLY A 1 84 ? 7.195 -0.293 2.703 1.00 98.19 84 GLY A N 1
ATOM 695 C CA . GLY A 1 84 ? 7.231 1.119 3.069 1.00 98.19 84 GLY A CA 1
ATOM 696 C C . GLY A 1 84 ? 8.015 1.991 2.091 1.00 98.19 84 GLY A C 1
ATOM 697 O O . GLY A 1 84 ? 8.176 1.640 0.924 1.00 98.19 84 GLY A O 1
ATOM 698 N N . SER A 1 85 ? 8.515 3.124 2.591 1.00 97.19 85 SER A N 1
ATOM 699 C CA . SER A 1 85 ? 9.286 4.079 1.787 1.00 97.19 85 SER A CA 1
ATOM 700 C C . SER A 1 85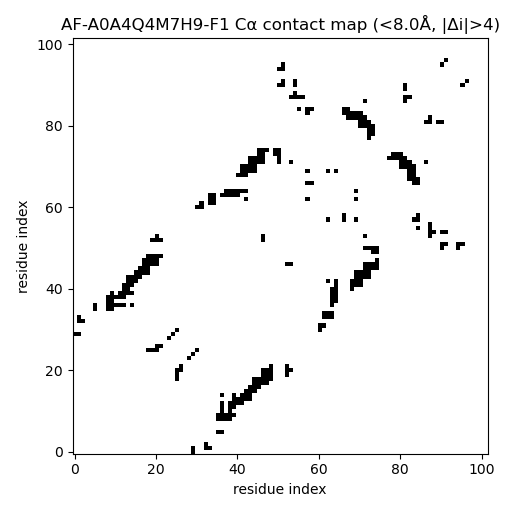 ? 10.596 3.485 1.267 1.00 97.19 85 SER A C 1
ATOM 702 O O . SER A 1 85 ? 10.943 3.706 0.116 1.00 97.19 85 SER A O 1
ATOM 704 N N . ASP A 1 86 ? 11.282 2.656 2.061 1.00 97.88 86 ASP A N 1
ATOM 705 C CA . ASP A 1 86 ? 12.518 1.992 1.618 1.00 97.88 86 ASP A CA 1
ATOM 706 C C . ASP A 1 86 ? 12.243 1.046 0.433 1.00 97.88 86 ASP A C 1
ATOM 708 O O . ASP A 1 86 ? 13.047 0.919 -0.490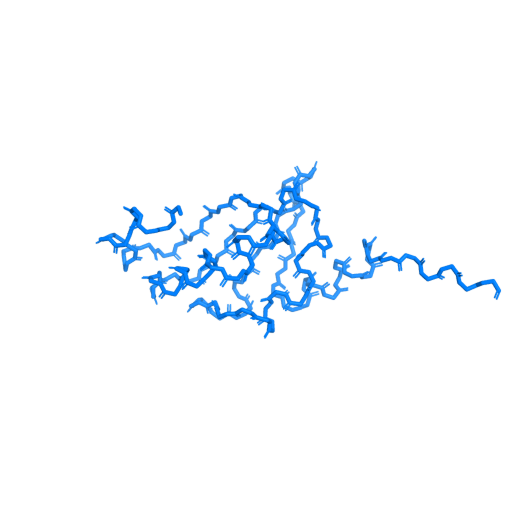 1.00 97.88 86 ASP A O 1
ATOM 712 N N . GLY A 1 87 ? 11.077 0.395 0.438 1.00 97.94 87 GLY A N 1
ATOM 713 C CA . GLY A 1 87 ? 10.604 -0.416 -0.674 1.00 97.94 87 GLY A CA 1
ATOM 714 C C . GLY A 1 87 ? 10.245 0.405 -1.912 1.00 97.94 87 GLY A C 1
ATOM 715 O O . GLY A 1 87 ? 10.492 -0.050 -3.025 1.00 97.94 87 GLY A O 1
ATOM 716 N N . GLU A 1 88 ? 9.686 1.601 -1.734 1.00 97.56 88 GLU A N 1
ATOM 717 C CA . GLU A 1 88 ? 9.424 2.541 -2.833 1.00 97.56 88 GLU A CA 1
ATOM 718 C C . GLU A 1 88 ? 10.726 3.032 -3.476 1.00 97.56 88 GLU A C 1
ATOM 720 O O . GLU A 1 88 ? 10.813 3.035 -4.701 1.00 97.56 88 GLU A O 1
ATOM 725 N N . ASP A 1 89 ? 11.755 3.343 -2.683 1.00 97.25 89 ASP A N 1
ATOM 726 C CA . ASP A 1 89 ? 13.082 3.740 -3.182 1.00 97.25 89 ASP A CA 1
ATOM 727 C C . ASP A 1 89 ? 13.751 2.613 -3.997 1.00 97.25 89 ASP A C 1
ATOM 729 O O . ASP A 1 89 ? 14.379 2.847 -5.039 1.00 97.25 89 ASP A O 1
ATOM 733 N N . GLU A 1 90 ? 13.610 1.360 -3.548 1.00 97.56 90 GLU A N 1
ATOM 734 C CA . GLU A 1 90 ? 14.107 0.198 -4.293 1.00 97.56 90 GLU A CA 1
ATOM 735 C C . GLU A 1 90 ? 13.331 0.000 -5.603 1.00 97.56 90 GLU A C 1
ATOM 737 O O . GLU A 1 90 ? 13.934 -0.266 -6.648 1.00 97.56 90 GLU A O 1
ATOM 742 N N . ILE A 1 91 ? 12.006 0.167 -5.572 1.00 97.06 91 ILE A N 1
ATOM 743 C CA . ILE A 1 91 ? 11.169 0.125 -6.774 1.00 97.06 91 ILE A CA 1
ATOM 744 C C . ILE A 1 91 ? 11.599 1.209 -7.764 1.00 97.06 91 ILE A C 1
ATOM 746 O O . ILE A 1 91 ? 11.789 0.885 -8.934 1.00 97.06 91 ILE A O 1
ATOM 750 N N . ASP A 1 92 ? 11.783 2.453 -7.320 1.00 95.81 92 ASP A N 1
ATOM 751 C CA . ASP A 1 92 ? 12.203 3.568 -8.179 1.00 95.81 92 ASP A CA 1
ATOM 752 C C . ASP A 1 92 ? 13.570 3.283 -8.822 1.00 95.81 92 ASP A C 1
ATOM 754 O O . ASP A 1 92 ? 13.763 3.448 -10.025 1.00 95.81 92 ASP A O 1
ATOM 758 N N . THR A 1 93 ? 14.500 2.700 -8.063 1.00 95.31 93 THR A N 1
ATOM 759 C CA . THR A 1 93 ? 15.811 2.294 -8.594 1.00 95.31 93 THR A CA 1
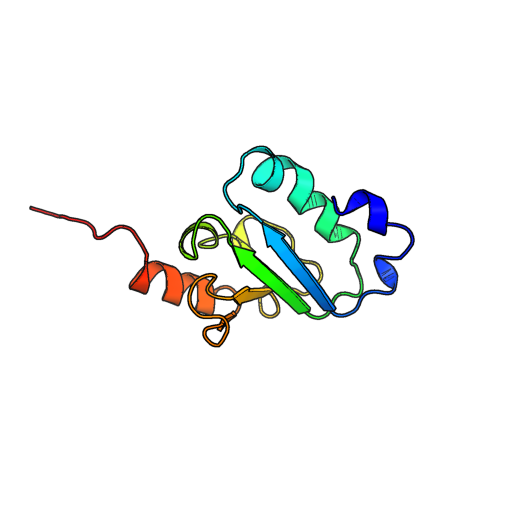ATOM 760 C C . THR A 1 93 ? 15.710 1.203 -9.672 1.00 95.31 93 THR A C 1
ATOM 762 O O . THR A 1 93 ? 16.482 1.202 -10.635 1.00 95.31 93 THR A O 1
ATOM 765 N N . LEU A 1 94 ? 14.804 0.235 -9.505 1.00 93.31 94 LEU A N 1
ATOM 766 C CA . LEU A 1 94 ? 14.692 -0.938 -10.383 1.00 93.31 94 LEU A CA 1
ATOM 767 C C . LEU A 1 94 ? 13.769 -0.723 -11.590 1.00 93.31 94 LEU A C 1
ATOM 769 O O . LEU A 1 94 ? 14.002 -1.309 -12.651 1.00 93.31 94 LEU A O 1
ATOM 773 N N . TYR A 1 95 ? 12.709 0.061 -11.410 1.00 87.69 95 TYR A N 1
ATOM 774 C CA . TYR A 1 95 ? 11.583 0.201 -12.339 1.00 87.69 95 TYR A CA 1
ATOM 775 C C . TYR A 1 95 ? 11.266 1.654 -12.691 1.00 87.69 95 TYR A C 1
ATOM 777 O O . TYR A 1 95 ? 10.403 1.884 -13.546 1.00 87.69 95 TYR A O 1
ATOM 785 N N . GLY A 1 96 ? 11.944 2.614 -12.062 1.00 80.06 96 GLY A N 1
ATOM 786 C CA . GLY A 1 96 ? 11.839 4.017 -12.413 1.00 80.06 96 GLY A CA 1
ATOM 787 C C . GLY A 1 96 ? 12.258 4.261 -13.865 1.00 80.06 96 GLY A C 1
ATOM 788 O O . GLY A 1 96 ? 12.957 3.447 -14.489 1.00 80.06 96 GLY A O 1
ATOM 789 N N . PRO A 1 97 ? 11.802 5.371 -14.461 1.00 76.31 97 PRO A N 1
ATOM 790 C CA . PRO A 1 97 ? 12.179 5.723 -15.817 1.00 76.31 97 PRO A CA 1
ATOM 791 C C . PRO A 1 97 ? 13.703 5.826 -15.913 1.00 76.31 97 PRO A C 1
ATOM 793 O O . PRO A 1 97 ? 14.331 6.623 -15.222 1.00 76.31 97 PRO A O 1
ATOM 796 N N . VAL A 1 98 ? 14.308 5.039 -16.806 1.00 71.06 98 VAL A N 1
ATOM 797 C CA . VAL A 1 98 ? 15.725 5.205 -17.135 1.00 71.06 98 VAL A CA 1
ATOM 798 C C . VAL A 1 98 ? 15.879 6.601 -17.727 1.00 71.06 98 VAL A C 1
ATOM 800 O O . VAL A 1 98 ? 15.396 6.860 -18.834 1.00 71.06 98 VAL A O 1
ATOM 803 N N . GLU A 1 99 ? 16.531 7.506 -17.001 1.00 62.69 99 GLU A N 1
ATOM 804 C CA . GLU A 1 99 ? 16.903 8.805 -17.544 1.00 62.69 99 GLU A CA 1
ATOM 805 C C . GLU A 1 99 ? 17.893 8.578 -18.695 1.00 62.69 99 GLU A C 1
ATOM 807 O O . GLU A 1 99 ? 19.097 8.395 -18.510 1.00 62.69 99 GLU A O 1
ATOM 812 N N . LEU A 1 100 ? 17.367 8.540 -19.920 1.00 52.62 100 LEU A N 1
ATOM 813 C CA . LEU A 1 100 ? 18.151 8.542 -21.148 1.00 52.62 100 LEU A CA 1
ATOM 814 C C . LEU A 1 100 ? 18.716 9.951 -21.356 1.00 52.62 100 LEU A C 1
ATOM 816 O O . LEU A 1 100 ? 18.260 10.691 -22.228 1.00 52.62 100 LEU A O 1
ATOM 820 N N . TYR A 1 101 ? 19.701 10.339 -20.551 1.00 51.44 101 TYR A N 1
ATOM 821 C CA . TYR A 1 101 ? 20.519 11.499 -20.876 1.00 51.44 101 TYR A CA 1
ATOM 822 C C . TYR A 1 101 ? 21.492 11.115 -21.997 1.00 51.44 101 TYR A C 1
ATOM 824 O O . TYR A 1 101 ? 22.395 10.297 -21.807 1.00 51.44 101 TYR A O 1
ATOM 832 N N . GLN A 1 102 ? 21.234 11.674 -23.184 1.00 44.09 102 GLN A N 1
ATOM 833 C CA . GLN A 1 102 ? 22.174 11.759 -24.306 1.00 44.09 102 GLN A CA 1
ATOM 834 C C . GLN A 1 102 ? 23.259 12.799 -24.026 1.00 44.09 102 GLN A C 1
ATOM 836 O O . GLN A 1 102 ? 22.926 13.841 -23.416 1.00 44.09 102 GLN A O 1
#

Radius of gyration: 13.9 Å; Cα contacts (8 Å, |Δi|>4): 179; chains: 1; bounding box: 41×26×38 Å

Foldseek 3Di:
DLVVCLVPLCVDQEAEDEEQLPPPCCVPPVLQSQVSNLNHLAYEYEHPNFPLSCQCVLVSGDHNNHQQRYWYAGNVHRVDIAGGNRSSVVCCVVPNDDPPDD

Solvent-accessible surface area (backbone atoms only — not comparable to full-atom values): 5682 Å² total; per-residue (Å²): 121,56,71,85,43,54,94,50,22,63,76,35,47,64,48,75,53,73,43,48,50,74,37,69,63,36,63,76,50,52,53,66,48,51,51,53,26,62,49,17,57,31,39,38,37,30,33,72,69,40,68,54,48,48,52,59,46,60,80,76,47,75,55,57,40,39,46,81,27,33,34,42,33,36,76,92,42,77,89,44,70,35,46,23,61,70,24,25,54,52,34,41,75,75,58,41,84,78,80,82,80,127

Secondary structure (DSSP, 8-state):
-GGGGTTTGGG-SEEEEEE-TT-HHHHHTGGGGGGG-T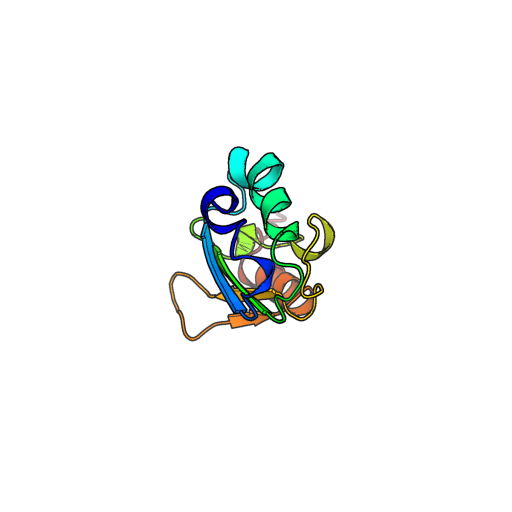T-SEEEEEETT-GGGGTTHHHHS--TT-GGGEEEE-SS-TT-EEEHHHHHHHHHHHHS------

Sequence (102 aa):
MFESFKPVAPLIHRLKFAREMQSEFFYHSEVREVQDFVNAKEIWIVPLDGLNSCVGATEEHYWPCGKDNVFYIDPDNPERVFVGSDGEDEIDTLYGPVELYQ

pLDDT: mean 94.01, std 9.48, range [44.09, 98.75]

Mean predicted aligned error: 3.63 Å